Protein AF-A0A2B4RAU0-F1 (afdb_monomer_lite)

Radius of gyration: 20.5 Å; chains: 1; bounding box: 34×41×61 Å

Structure (mmCIF, N/CA/C/O backbone):
data_AF-A0A2B4RAU0-F1
#
_entry.id   AF-A0A2B4RAU0-F1
#
loop_
_atom_site.group_PDB
_atom_site.id
_atom_site.type_symbol
_atom_site.label_atom_id
_atom_site.label_alt_id
_atom_site.label_comp_id
_atom_site.label_asym_id
_atom_site.label_entity_id
_atom_site.label_seq_id
_atom_site.pdbx_PDB_ins_code
_atom_site.Cartn_x
_atom_site.Cartn_y
_atom_site.Cartn_z
_atom_site.occupancy
_atom_site.B_iso_or_equiv
_atom_site.auth_seq_id
_atom_site.auth_comp_id
_atom_site.auth_asym_id
_atom_site.auth_atom_id
_atom_site.pdbx_PDB_model_num
ATOM 1 N N . MET A 1 1 ? -4.697 -2.798 -22.013 1.00 51.44 1 MET A N 1
ATOM 2 C CA . MET A 1 1 ? -4.787 -1.839 -23.129 1.00 51.44 1 MET A CA 1
ATOM 3 C C . MET A 1 1 ? -5.223 -2.614 -24.360 1.00 51.44 1 MET A C 1
ATOM 5 O O . MET A 1 1 ? -4.586 -3.616 -24.669 1.00 51.44 1 MET A O 1
ATOM 9 N N . GLU A 1 2 ? -6.338 -2.226 -24.975 1.00 56.59 2 GLU A N 1
ATOM 10 C CA . GLU A 1 2 ? -6.916 -2.925 -26.132 1.00 56.59 2 GLU A CA 1
ATOM 11 C C . GLU A 1 2 ? -5.980 -2.864 -27.348 1.00 56.59 2 GLU A C 1
ATOM 13 O O . GLU A 1 2 ? -5.324 -1.848 -27.595 1.00 56.59 2 GLU A O 1
ATOM 18 N N . GLU A 1 3 ? -5.914 -3.953 -28.119 1.00 58.94 3 GLU A N 1
ATOM 19 C CA . GLU A 1 3 ? -5.015 -4.089 -29.279 1.00 58.94 3 GLU A CA 1
ATOM 20 C C . GLU A 1 3 ? -5.251 -2.988 -30.330 1.00 58.94 3 GLU A C 1
ATOM 22 O O . GLU A 1 3 ? -4.320 -2.553 -31.011 1.00 58.94 3 GLU A O 1
ATOM 27 N N . SER A 1 4 ? -6.493 -2.510 -30.438 1.00 61.88 4 SER A N 1
ATOM 28 C CA . SER A 1 4 ? -6.909 -1.439 -31.345 1.00 61.88 4 SER A CA 1
ATOM 29 C C . SER A 1 4 ? -6.266 -0.090 -31.015 1.00 61.88 4 SER A C 1
ATOM 31 O O . SER A 1 4 ? -5.804 0.591 -31.926 1.00 61.88 4 SER A O 1
ATOM 33 N N . ILE A 1 5 ? -6.157 0.259 -29.730 1.00 62.69 5 ILE A N 1
ATOM 34 C CA . ILE A 1 5 ? -5.614 1.549 -29.271 1.00 62.69 5 ILE A CA 1
ATOM 35 C C . ILE A 1 5 ? -4.107 1.622 -29.550 1.00 62.69 5 ILE A C 1
ATOM 37 O O . ILE A 1 5 ? -3.597 2.609 -30.076 1.00 62.69 5 ILE A O 1
ATOM 41 N N . VAL A 1 6 ? -3.391 0.529 -29.267 1.00 60.03 6 VAL A N 1
ATOM 42 C CA . VAL A 1 6 ? -1.944 0.424 -29.520 1.00 60.03 6 VAL A CA 1
ATOM 43 C C . VAL A 1 6 ? -1.640 0.496 -31.017 1.00 60.03 6 VAL A C 1
ATOM 45 O O . VAL A 1 6 ? -0.659 1.120 -31.422 1.00 60.03 6 VAL A O 1
ATOM 48 N N . LYS A 1 7 ? -2.487 -0.123 -31.849 1.00 64.25 7 LYS A N 1
ATOM 49 C CA . LYS A 1 7 ? -2.376 -0.069 -33.312 1.00 64.25 7 LYS A CA 1
ATOM 50 C C . LYS A 1 7 ? -2.545 1.346 -33.842 1.00 64.25 7 LYS A C 1
ATOM 52 O O . LYS A 1 7 ? -1.697 1.798 -34.605 1.00 64.25 7 LYS A O 1
ATOM 57 N N . GLU A 1 8 ? -3.607 2.032 -33.433 1.00 71.88 8 GLU A N 1
ATOM 58 C CA . GLU A 1 8 ? -3.917 3.381 -33.910 1.00 71.88 8 GLU A CA 1
ATOM 59 C C . GLU A 1 8 ? -2.793 4.369 -33.573 1.00 71.88 8 GLU A C 1
ATOM 61 O O . GLU A 1 8 ? -2.309 5.082 -34.453 1.00 71.88 8 GLU A O 1
ATOM 66 N N . TYR A 1 9 ? -2.288 4.329 -32.336 1.00 67.25 9 TYR A N 1
ATOM 67 C CA . TYR A 1 9 ? -1.197 5.196 -31.895 1.00 67.25 9 TYR A CA 1
ATOM 68 C C . TYR A 1 9 ? 0.125 4.920 -32.631 1.00 67.25 9 TYR A C 1
ATOM 70 O O . TYR A 1 9 ? 0.778 5.845 -33.115 1.00 67.25 9 TYR A O 1
ATOM 78 N N . LEU A 1 10 ? 0.534 3.651 -32.752 1.00 60.81 10 LEU A N 1
ATOM 79 C CA . LEU A 1 10 ? 1.821 3.300 -33.368 1.00 60.81 10 LEU A CA 1
ATOM 80 C C . LEU A 1 10 ? 1.835 3.539 -34.882 1.00 60.81 10 LEU A C 1
ATOM 82 O O . LEU A 1 10 ? 2.852 3.986 -35.416 1.00 60.81 10 LEU A O 1
ATOM 86 N N . ILE A 1 11 ? 0.712 3.294 -35.560 1.00 71.81 11 ILE A N 1
ATOM 87 C CA . ILE A 1 11 ? 0.559 3.615 -36.984 1.00 71.81 11 ILE A CA 1
ATOM 88 C C . ILE A 1 11 ? 0.561 5.139 -37.173 1.00 71.81 11 ILE A C 1
ATOM 90 O O . ILE A 1 11 ? 1.266 5.639 -38.050 1.00 71.81 11 ILE A O 1
ATOM 94 N N . GLY A 1 12 ? -0.140 5.887 -36.312 1.00 66.75 12 GLY A N 1
ATOM 95 C CA . GLY A 1 12 ? -0.122 7.355 -36.309 1.00 66.75 12 GLY A CA 1
ATOM 96 C C . GLY A 1 12 ? 1.267 7.957 -36.057 1.00 66.75 12 GLY A C 1
ATOM 97 O O . GLY A 1 12 ? 1.586 9.019 -36.587 1.00 66.75 12 GLY A O 1
ATOM 98 N N . ALA A 1 13 ? 2.124 7.252 -35.316 1.00 64.56 13 ALA A N 1
ATOM 99 C CA . ALA A 1 13 ? 3.517 7.617 -35.064 1.00 64.56 13 ALA A CA 1
ATOM 100 C C . ALA A 1 13 ? 4.509 7.137 -36.152 1.00 64.56 13 ALA A C 1
ATOM 102 O O . ALA A 1 13 ? 5.715 7.345 -36.009 1.00 64.56 13 ALA A O 1
ATOM 103 N N . GLY A 1 14 ? 4.028 6.513 -37.237 1.00 66.25 14 GLY A N 1
ATOM 104 C CA . GLY A 1 14 ? 4.834 6.150 -38.411 1.00 66.25 14 GLY A CA 1
ATOM 105 C C . GLY A 1 14 ? 5.531 4.785 -38.352 1.00 66.25 14 GLY A C 1
ATOM 106 O O . GLY A 1 14 ? 6.439 4.535 -39.146 1.00 66.25 14 GLY A O 1
ATOM 107 N N . TYR A 1 15 ? 5.135 3.897 -37.436 1.00 65.88 15 TYR A N 1
ATOM 108 C CA . TYR A 1 15 ? 5.680 2.539 -37.339 1.00 65.88 15 TYR A CA 1
ATOM 109 C C . TYR A 1 15 ? 4.911 1.551 -38.230 1.00 65.88 15 TYR A C 1
ATOM 111 O O . TYR A 1 15 ? 3.692 1.645 -38.369 1.00 65.88 15 TYR A O 1
ATOM 119 N N . ASP A 1 16 ? 5.615 0.577 -38.822 1.00 68.50 16 ASP A N 1
ATOM 120 C CA . ASP A 1 16 ? 4.981 -0.460 -39.647 1.00 68.50 16 ASP A CA 1
ATOM 121 C C . ASP A 1 16 ? 4.177 -1.479 -38.808 1.00 68.50 16 ASP A C 1
ATOM 123 O O . ASP A 1 16 ? 4.421 -1.685 -37.615 1.00 68.50 16 ASP A O 1
ATOM 127 N N . GLU A 1 17 ? 3.219 -2.168 -39.434 1.00 60.88 17 GLU A N 1
ATOM 128 C CA . GLU A 1 17 ? 2.379 -3.167 -38.753 1.00 60.88 17 GLU A CA 1
ATOM 129 C C . GLU A 1 17 ? 3.171 -4.348 -38.159 1.00 60.88 17 GLU A C 1
ATOM 131 O O . GLU A 1 17 ? 2.719 -4.986 -37.203 1.00 60.88 17 GLU A O 1
ATOM 136 N N . LYS A 1 18 ? 4.365 -4.659 -38.683 1.00 58.62 18 LYS A N 1
ATOM 137 C CA . LYS A 1 18 ? 5.217 -5.728 -38.138 1.00 58.62 18 LYS A CA 1
ATOM 138 C C . LYS A 1 18 ? 5.836 -5.311 -36.802 1.00 58.62 18 LYS A C 1
ATOM 140 O O . LYS A 1 18 ? 6.057 -6.180 -35.956 1.00 58.62 18 LYS A O 1
ATOM 145 N N . ALA A 1 19 ? 6.053 -4.016 -36.568 1.00 54.25 19 ALA A N 1
ATOM 146 C CA . ALA A 1 19 ? 6.488 -3.480 -35.283 1.00 54.25 19 ALA A CA 1
ATOM 147 C C . ALA A 1 19 ? 5.401 -3.636 -34.205 1.00 54.25 19 ALA A C 1
ATOM 149 O O . ALA A 1 19 ? 5.722 -3.999 -33.077 1.00 54.25 19 ALA A O 1
ATOM 150 N N . VAL A 1 20 ? 4.117 -3.484 -34.543 1.00 54.00 20 VAL A N 1
ATOM 151 C CA . VAL A 1 20 ? 2.989 -3.589 -33.591 1.00 54.00 20 VAL A CA 1
ATOM 152 C C . VAL A 1 20 ? 2.973 -4.933 -32.845 1.00 54.00 20 VAL A C 1
ATOM 154 O O . VAL A 1 20 ? 2.839 -4.966 -31.620 1.00 54.00 20 VAL A O 1
ATOM 157 N N . ARG A 1 21 ? 3.204 -6.052 -33.547 1.00 49.22 21 ARG A N 1
ATOM 158 C CA . ARG A 1 21 ? 3.275 -7.399 -32.937 1.00 49.22 21 ARG A CA 1
ATOM 159 C C . ARG A 1 21 ? 4.436 -7.580 -31.954 1.00 49.22 21 ARG A C 1
ATOM 161 O O . ARG A 1 21 ? 4.383 -8.483 -31.128 1.00 49.22 21 ARG A O 1
ATOM 168 N N . LYS A 1 22 ? 5.481 -6.750 -32.030 1.00 50.66 22 LYS A N 1
ATOM 169 C CA . LYS A 1 22 ? 6.605 -6.755 -31.078 1.00 50.66 22 LYS A CA 1
ATOM 170 C C . LYS A 1 22 ? 6.242 -6.063 -29.756 1.00 50.66 22 LYS A C 1
ATOM 172 O O . LYS A 1 22 ? 6.809 -6.413 -28.720 1.00 50.66 22 LYS A O 1
ATOM 177 N N . TYR A 1 23 ? 5.329 -5.089 -29.790 1.00 47.97 23 TYR A N 1
ATOM 178 C CA . TYR A 1 23 ? 4.941 -4.273 -28.631 1.00 47.97 23 TYR A CA 1
ATOM 179 C C . TYR A 1 23 ? 3.689 -4.790 -27.912 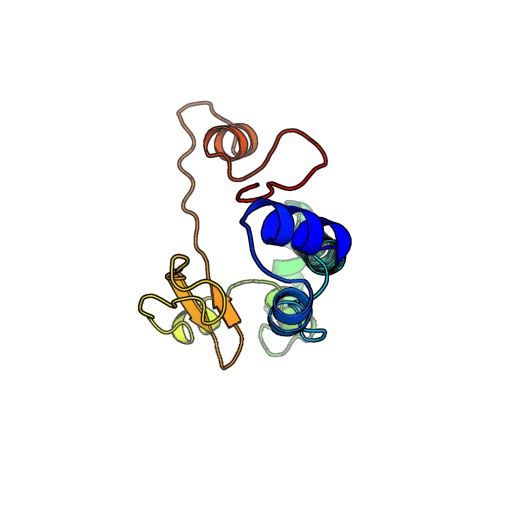1.00 47.97 23 TYR A C 1
ATOM 181 O O . TYR A 1 23 ? 3.528 -4.535 -26.719 1.00 47.97 23 TYR A O 1
ATOM 189 N N . TYR A 1 24 ? 2.853 -5.578 -28.591 1.00 49.78 24 TYR A N 1
ATOM 190 C CA . TYR A 1 24 ? 1.769 -6.331 -27.967 1.00 49.78 24 TYR A CA 1
ATOM 191 C C . TYR A 1 24 ? 2.303 -7.638 -27.356 1.00 49.78 24 TYR A C 1
ATOM 193 O O . TYR A 1 24 ? 2.787 -8.514 -28.072 1.00 49.78 24 TYR A O 1
ATOM 201 N N . LYS A 1 25 ? 2.232 -7.777 -26.025 1.00 52.91 25 LYS A N 1
ATOM 202 C CA . LYS A 1 25 ? 2.593 -9.009 -25.303 1.00 52.91 25 LYS A CA 1
ATOM 203 C C . LYS A 1 25 ? 1.370 -9.554 -24.554 1.00 52.91 25 LYS A C 1
ATOM 205 O O . LYS A 1 25 ? 0.809 -8.792 -23.773 1.00 52.91 25 LYS A O 1
ATOM 210 N N . PRO A 1 26 ? 0.997 -10.836 -24.739 1.00 47.50 26 PRO A N 1
ATOM 211 C CA . PRO A 1 26 ? -0.112 -11.476 -24.020 1.00 47.50 26 PRO A CA 1
ATOM 212 C C . PRO A 1 26 ? 0.082 -11.505 -22.500 1.00 47.50 26 PRO A C 1
ATOM 214 O O . PRO A 1 26 ? -0.887 -11.388 -21.761 1.00 47.50 26 PRO A O 1
ATOM 217 N N . ASP A 1 27 ? 1.337 -11.564 -22.039 1.00 54.31 27 ASP A N 1
ATOM 218 C CA . ASP A 1 27 ? 1.724 -11.505 -20.619 1.00 54.31 27 ASP A CA 1
ATOM 219 C C . ASP A 1 27 ? 1.704 -10.067 -20.065 1.00 54.31 27 ASP A C 1
ATOM 221 O O . ASP A 1 27 ? 2.520 -9.681 -19.224 1.00 54.31 27 ASP A O 1
ATOM 225 N N . HIS A 1 28 ? 0.818 -9.228 -20.603 1.00 54.47 28 HIS A N 1
ATOM 226 C CA . HIS A 1 28 ? 0.571 -7.893 -20.083 1.00 54.47 28 HIS A CA 1
ATOM 227 C C . HIS A 1 28 ? 0.133 -8.012 -18.612 1.00 54.47 28 HIS A C 1
ATOM 229 O O . HIS A 1 28 ? -0.505 -9.010 -18.258 1.00 54.47 28 HIS A O 1
ATOM 235 N N . PRO A 1 29 ? 0.438 -7.031 -17.736 1.00 62.94 29 PRO A N 1
ATOM 236 C CA . PRO A 1 29 ? -0.225 -6.974 -16.436 1.00 62.94 29 PRO A CA 1
ATOM 237 C C . PRO A 1 29 ? -1.731 -7.141 -16.645 1.00 62.94 29 PRO A C 1
ATOM 239 O O . PRO A 1 29 ? -2.255 -6.698 -17.675 1.00 62.94 29 PRO A O 1
ATOM 242 N N . ALA A 1 30 ? -2.379 -7.834 -15.701 1.00 59.06 30 ALA A N 1
ATOM 243 C CA . ALA A 1 30 ? -3.801 -8.158 -15.769 1.00 59.06 30 ALA A CA 1
ATOM 244 C C . ALA A 1 30 ? -4.607 -6.959 -16.307 1.00 59.06 30 ALA A C 1
ATOM 246 O O . ALA A 1 30 ? -4.248 -5.819 -15.991 1.00 59.06 30 ALA A O 1
ATOM 247 N N . PRO A 1 31 ? -5.650 -7.189 -17.127 1.00 72.12 31 PRO A N 1
ATOM 248 C CA . PRO A 1 31 ? -6.494 -6.122 -17.648 1.00 72.12 31 PRO A CA 1
ATOM 249 C C . PRO A 1 31 ? -6.815 -5.099 -16.563 1.00 72.12 31 PRO A C 1
ATOM 251 O O . PRO A 1 31 ? -7.018 -5.469 -15.406 1.00 72.12 31 PRO A O 1
ATOM 254 N N . LEU A 1 32 ? -6.855 -3.815 -16.927 1.00 61.34 32 LEU A N 1
ATOM 255 C CA . LEU A 1 32 ? -7.094 -2.753 -15.953 1.00 61.34 32 LEU A CA 1
ATOM 256 C C . LEU A 1 32 ? -8.368 -3.053 -15.147 1.00 61.34 32 LEU A C 1
ATOM 258 O O . LEU A 1 32 ? -8.316 -3.008 -13.929 1.00 61.34 32 LEU A O 1
ATOM 262 N N . SER A 1 33 ? -9.439 -3.522 -15.795 1.00 64.25 33 SER A N 1
ATOM 263 C CA . SER A 1 33 ? -10.668 -4.011 -15.149 1.00 64.25 33 SER A CA 1
ATOM 264 C C . SER A 1 33 ? -10.435 -5.035 -14.034 1.00 64.25 33 SER A C 1
ATOM 266 O O . SER A 1 33 ? -11.060 -4.955 -12.982 1.00 64.25 33 SER A O 1
ATOM 268 N N . ASP A 1 34 ? -9.519 -5.981 -14.231 1.00 68.69 34 ASP A N 1
ATOM 269 C CA . ASP A 1 34 ? -9.233 -7.039 -13.262 1.00 68.69 34 ASP A CA 1
ATOM 270 C C . ASP A 1 34 ? -8.412 -6.507 -12.087 1.00 68.69 34 ASP A C 1
ATOM 272 O O . ASP A 1 34 ? -8.592 -6.943 -10.949 1.00 68.69 34 ASP A O 1
ATOM 276 N N . ILE A 1 35 ? -7.495 -5.572 -12.348 1.00 68.62 35 ILE A N 1
ATOM 277 C CA . ILE A 1 35 ? -6.735 -4.878 -11.301 1.00 68.62 35 ILE A CA 1
ATOM 278 C C . ILE A 1 35 ? -7.688 -4.035 -10.454 1.00 68.62 35 ILE A C 1
ATOM 280 O O . ILE A 1 35 ? -7.613 -4.070 -9.227 1.00 68.62 35 ILE A O 1
ATOM 284 N N . LEU A 1 36 ? -8.606 -3.329 -11.109 1.00 69.81 36 LEU A N 1
ATOM 285 C CA . LEU A 1 36 ? -9.612 -2.488 -10.478 1.00 69.81 36 LEU A CA 1
ATOM 286 C C . LEU A 1 36 ? -10.573 -3.304 -9.620 1.00 69.81 36 LEU A C 1
ATOM 288 O O . LEU A 1 36 ? -10.685 -3.031 -8.431 1.00 69.81 36 LEU A O 1
ATOM 292 N N . GLY A 1 37 ? -11.155 -4.375 -10.164 1.00 71.38 37 GLY A N 1
ATOM 293 C CA . GLY A 1 37 ? -12.044 -5.250 -9.399 1.00 71.38 37 GLY A CA 1
ATOM 294 C C . GLY A 1 37 ? -11.342 -5.909 -8.204 1.00 71.38 37 GLY A C 1
ATOM 295 O O . GLY A 1 37 ? -11.933 -6.079 -7.136 1.00 71.38 37 GLY A O 1
ATOM 296 N N . LYS A 1 38 ? -10.045 -6.232 -8.330 1.00 74.75 38 LYS A N 1
ATOM 297 C CA . LYS A 1 38 ? -9.235 -6.699 -7.190 1.00 74.75 38 LYS A CA 1
ATOM 298 C C . LYS A 1 38 ? -9.027 -5.603 -6.147 1.00 74.75 38 LYS A C 1
ATOM 300 O O . LYS A 1 38 ? -9.133 -5.897 -4.959 1.00 74.75 38 LYS A O 1
ATOM 305 N N . ALA A 1 39 ? -8.730 -4.375 -6.568 1.00 74.81 39 ALA A N 1
ATOM 306 C CA . ALA A 1 39 ? -8.545 -3.242 -5.667 1.00 74.81 39 ALA A CA 1
ATOM 307 C C . ALA A 1 39 ? -9.840 -2.910 -4.912 1.00 74.81 39 ALA A C 1
ATOM 309 O O . ALA A 1 39 ? -9.809 -2.803 -3.690 1.00 74.81 39 ALA A O 1
ATOM 310 N N . GLU A 1 40 ? -10.977 -2.847 -5.606 1.00 79.81 40 GLU A N 1
ATOM 311 C CA . GLU A 1 40 ? -12.302 -2.625 -5.015 1.00 79.81 40 GLU A CA 1
ATOM 312 C C . GLU A 1 40 ? -12.645 -3.703 -3.980 1.00 79.81 40 GLU A C 1
ATOM 314 O O . GLU A 1 40 ? -12.985 -3.376 -2.845 1.00 79.81 40 GLU A O 1
ATOM 319 N N . SER A 1 41 ? -12.442 -4.987 -4.311 1.00 78.00 41 SER A N 1
ATOM 320 C CA . SER A 1 41 ? -12.678 -6.086 -3.362 1.00 78.00 41 SER A CA 1
ATOM 321 C C . SER A 1 41 ? -11.784 -6.005 -2.121 1.00 78.00 41 SER A C 1
ATOM 323 O O . SER A 1 41 ? -12.189 -6.423 -1.036 1.00 78.00 41 SER A O 1
ATOM 325 N N . ILE A 1 42 ? -10.553 -5.502 -2.256 1.00 79.12 42 ILE A N 1
ATOM 326 C CA . ILE A 1 42 ? -9.660 -5.286 -1.112 1.00 79.12 42 ILE A CA 1
ATOM 327 C C . ILE A 1 42 ? -10.152 -4.103 -0.279 1.00 79.12 42 ILE A C 1
ATOM 329 O O . ILE A 1 42 ? -10.228 -4.244 0.938 1.00 79.12 42 ILE A O 1
ATOM 333 N N . ILE A 1 43 ? -10.509 -2.979 -0.910 1.00 81.50 43 ILE A N 1
ATOM 334 C CA . ILE A 1 43 ? -11.013 -1.769 -0.240 1.00 81.50 43 ILE A CA 1
ATOM 335 C C . ILE A 1 43 ? -12.261 -2.094 0.584 1.00 81.50 43 ILE A C 1
ATOM 337 O O . ILE A 1 43 ? -12.321 -1.744 1.761 1.00 81.50 43 ILE A O 1
ATOM 341 N N . GLU A 1 44 ? -13.211 -2.824 0.003 1.00 81.38 44 GLU A N 1
ATOM 342 C CA . GLU A 1 44 ? -14.417 -3.272 0.701 1.00 81.38 44 GLU A CA 1
ATOM 343 C C . GLU A 1 44 ? -14.067 -4.122 1.932 1.00 81.38 44 GLU A C 1
ATOM 345 O O . GLU A 1 44 ? -14.570 -3.871 3.022 1.00 81.38 44 GLU A O 1
ATOM 350 N N . LYS A 1 45 ? -13.137 -5.077 1.792 1.00 77.44 45 LYS A N 1
ATOM 351 C CA . LYS A 1 45 ? -12.716 -5.957 2.896 1.00 77.44 45 LYS A CA 1
ATOM 352 C C . LYS A 1 45 ? -11.971 -5.236 4.015 1.00 77.44 45 LYS A C 1
ATOM 354 O O . LYS A 1 45 ? -12.003 -5.703 5.150 1.00 77.44 45 LYS A O 1
ATOM 359 N N . ILE A 1 46 ? -11.240 -4.163 3.712 1.00 86.62 46 ILE A N 1
ATOM 360 C CA . ILE A 1 46 ? -10.483 -3.416 4.728 1.00 86.62 46 ILE A CA 1
ATOM 361 C C . ILE A 1 46 ? -11.297 -2.293 5.370 1.00 86.62 46 ILE A C 1
ATOM 363 O O . ILE A 1 46 ? -10.905 -1.840 6.452 1.00 86.62 46 ILE A O 1
ATOM 367 N N . SER A 1 47 ? -12.380 -1.851 4.726 1.00 85.25 47 SER A N 1
ATOM 368 C CA . SER A 1 47 ? -13.290 -0.837 5.250 1.00 85.25 47 SER A CA 1
ATOM 369 C C . SER A 1 47 ? -14.017 -1.375 6.480 1.00 85.25 47 SER A C 1
ATOM 371 O O . SER A 1 47 ? -14.608 -2.452 6.445 1.00 85.25 47 SER A O 1
ATOM 373 N N . VAL A 1 48 ? -13.924 -0.651 7.590 1.00 89.06 48 VAL A N 1
ATOM 374 C CA . VAL A 1 48 ? -14.508 -1.036 8.878 1.00 89.06 48 VAL A CA 1
ATOM 375 C C . VAL A 1 48 ? -15.042 0.214 9.567 1.00 89.06 48 VAL A C 1
ATOM 377 O O . VAL A 1 48 ? -14.393 1.260 9.522 1.00 89.06 48 VAL A O 1
ATOM 380 N N . ASP A 1 49 ? -16.222 0.107 10.173 1.00 91.19 49 ASP A N 1
ATOM 381 C CA . ASP A 1 49 ? -16.795 1.142 11.037 1.00 91.19 49 ASP A CA 1
ATOM 382 C C . ASP A 1 49 ? -16.315 0.985 12.491 1.00 91.19 49 ASP A C 1
ATOM 384 O O . ASP A 1 49 ? -15.591 0.042 12.826 1.00 91.19 49 ASP A O 1
ATOM 388 N N . ASP A 1 50 ? -16.690 1.926 13.360 1.00 91.75 50 ASP A N 1
ATOM 389 C CA . ASP A 1 50 ? -16.230 1.962 14.753 1.00 91.75 50 ASP A CA 1
ATOM 390 C C . ASP A 1 50 ? -16.636 0.709 15.544 1.00 91.75 50 ASP A C 1
ATOM 392 O O . ASP A 1 50 ? -15.838 0.169 16.317 1.00 91.75 50 ASP A O 1
ATOM 396 N N . ASP A 1 51 ? -17.851 0.202 15.329 1.00 94.00 51 ASP A N 1
ATOM 397 C CA . ASP A 1 51 ? -18.336 -1.006 15.996 1.00 94.00 51 ASP A CA 1
ATOM 398 C C . ASP A 1 51 ? -17.528 -2.225 15.545 1.00 94.00 51 ASP A C 1
ATOM 400 O O . ASP A 1 51 ? -17.001 -2.976 16.373 1.00 94.00 51 ASP A O 1
ATOM 404 N N . ARG A 1 52 ? -17.315 -2.374 14.234 1.00 91.44 52 ARG A N 1
ATOM 405 C CA . ARG A 1 52 ? -16.521 -3.462 13.669 1.00 91.44 52 ARG A CA 1
ATOM 406 C C . ARG A 1 52 ? -15.055 -3.393 14.084 1.00 91.44 52 ARG A C 1
ATOM 408 O O . ARG A 1 52 ? -14.444 -4.436 14.316 1.00 91.44 52 ARG A O 1
ATOM 415 N N . ILE A 1 53 ? -14.478 -2.197 14.205 1.00 92.44 53 ILE A N 1
ATOM 416 C CA . ILE A 1 53 ? -13.118 -2.003 14.732 1.00 92.44 53 ILE A CA 1
ATOM 417 C C . ILE A 1 53 ? -13.019 -2.585 16.147 1.00 92.44 53 ILE A C 1
ATOM 419 O O . ILE A 1 53 ? -12.094 -3.350 16.438 1.00 92.44 53 ILE A O 1
ATOM 423 N N . ASN A 1 54 ? -13.990 -2.271 17.007 1.00 95.06 54 ASN A N 1
ATOM 424 C CA . ASN A 1 54 ? -14.028 -2.772 18.379 1.00 95.06 54 ASN A CA 1
ATOM 425 C C . ASN A 1 54 ? -14.243 -4.290 18.433 1.00 95.06 54 ASN A C 1
ATOM 427 O O . ASN A 1 54 ? -13.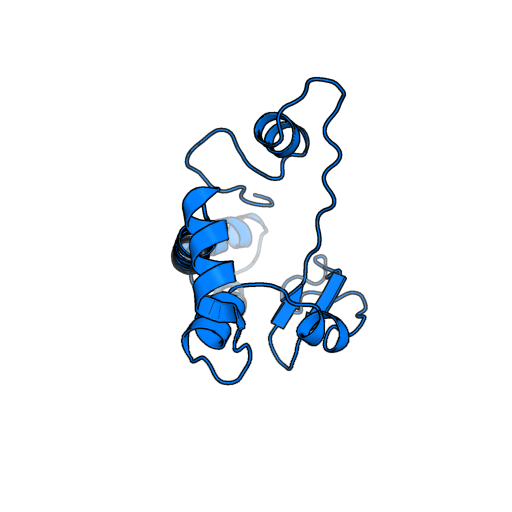616 -4.977 19.243 1.00 95.06 54 ASN A O 1
ATOM 431 N N . GLU A 1 55 ? -15.096 -4.842 17.571 1.00 95.44 55 GLU A N 1
ATOM 432 C CA . GLU A 1 55 ? -15.280 -6.292 17.451 1.00 95.44 55 GLU A CA 1
ATOM 433 C C . GLU A 1 55 ? -13.986 -7.001 17.046 1.00 95.44 55 GLU A C 1
ATOM 435 O O . GLU A 1 55 ? -13.604 -7.991 17.674 1.00 95.44 55 GLU A O 1
ATOM 440 N N . ILE A 1 56 ? -13.293 -6.488 16.023 1.00 93.81 56 ILE A N 1
ATOM 441 C CA . ILE A 1 56 ? -12.032 -7.055 15.535 1.00 93.81 56 ILE A CA 1
ATOM 442 C C . ILE A 1 56 ? -10.978 -7.027 16.639 1.00 93.81 56 ILE A C 1
ATOM 444 O O . ILE A 1 56 ? -10.311 -8.039 16.859 1.00 93.81 56 ILE A O 1
ATOM 448 N N . GLU A 1 57 ? -10.824 -5.914 17.359 1.00 96.25 57 GLU A N 1
ATOM 449 C CA . GLU A 1 57 ? -9.869 -5.830 18.469 1.00 96.25 57 GLU A CA 1
ATOM 450 C C . GLU A 1 57 ? -10.176 -6.889 19.529 1.00 96.25 57 GLU A C 1
ATOM 452 O O . GLU A 1 57 ? -9.313 -7.720 19.819 1.00 96.25 57 GLU A O 1
ATOM 457 N N . ASN A 1 58 ? -11.415 -6.924 20.032 1.00 97.00 58 ASN A N 1
ATOM 458 C CA . ASN A 1 58 ? -11.821 -7.851 21.086 1.00 97.00 58 ASN A CA 1
ATOM 459 C C . ASN A 1 58 ? -11.641 -9.314 20.658 1.00 97.00 58 ASN A C 1
ATOM 461 O O . ASN A 1 58 ? -11.086 -10.115 21.414 1.00 97.00 58 ASN A O 1
ATOM 465 N N . ALA A 1 59 ? -12.077 -9.660 19.443 1.00 96.06 59 ALA A N 1
ATOM 466 C CA . ALA A 1 59 ? -11.986 -11.017 18.920 1.00 96.06 59 ALA A CA 1
ATOM 467 C C . ALA A 1 59 ? -10.530 -11.451 18.716 1.00 96.06 59 ALA A C 1
ATOM 469 O O . ALA A 1 59 ? -10.197 -12.619 18.907 1.00 96.06 59 ALA A O 1
ATOM 470 N N . THR A 1 60 ? -9.633 -10.529 18.364 1.00 96.44 60 THR A N 1
ATOM 471 C CA . THR A 1 60 ? -8.254 -10.854 17.975 1.00 96.44 60 THR A CA 1
ATOM 472 C C . THR A 1 60 ? -7.202 -10.624 19.070 1.00 96.44 60 THR A C 1
ATOM 474 O O . THR A 1 60 ? -6.004 -10.725 18.794 1.00 96.44 60 THR A O 1
ATOM 477 N N . ARG A 1 61 ? -7.610 -10.420 20.336 1.00 96.50 61 ARG A N 1
ATOM 478 C CA . ARG A 1 61 ? -6.702 -10.224 21.493 1.00 96.50 61 ARG A CA 1
ATOM 479 C C . ARG A 1 61 ? -5.723 -11.367 21.756 1.00 96.50 61 ARG A C 1
ATOM 481 O O . ARG A 1 61 ? -4.642 -11.131 22.292 1.00 96.50 61 ARG A O 1
ATOM 488 N N . GLU A 1 62 ? -6.061 -12.592 21.358 1.00 95.69 62 GLU A N 1
ATOM 489 C CA . GLU A 1 62 ? -5.152 -13.749 21.450 1.00 95.69 62 GLU A CA 1
ATOM 490 C C . GLU A 1 62 ? -4.055 -13.752 20.367 1.00 95.69 62 GLU A C 1
ATOM 492 O O . GLU A 1 62 ? -3.184 -14.627 20.342 1.00 95.69 62 GLU A O 1
ATOM 497 N N . GLN A 1 63 ? -4.068 -12.745 19.491 1.00 94.75 63 GLN A N 1
ATOM 498 C CA . GLN A 1 63 ? -3.056 -12.478 18.480 1.00 94.75 63 GLN A CA 1
ATOM 499 C C . GLN A 1 63 ? -2.804 -13.686 17.573 1.00 94.75 63 GLN A C 1
ATOM 501 O O . GLN A 1 63 ? -3.739 -14.257 17.020 1.00 94.75 63 GLN A O 1
ATOM 506 N N . SER A 1 64 ? -1.545 -14.105 17.422 1.00 94.25 64 SER A N 1
ATOM 507 C CA . SER A 1 64 ? -1.124 -15.168 16.506 1.00 94.25 64 SER A CA 1
ATOM 508 C C . SER A 1 64 ? -1.761 -16.531 16.783 1.00 94.25 64 SER A C 1
ATOM 510 O O . SER A 1 64 ? -1.709 -17.402 15.912 1.00 94.25 64 SER A O 1
ATOM 512 N N . ARG A 1 65 ? -2.368 -16.719 17.961 1.00 95.62 65 ARG A N 1
ATOM 513 C CA . ARG A 1 65 ? -3.123 -17.925 18.322 1.00 95.62 65 ARG A CA 1
ATOM 514 C C . ARG A 1 65 ? -4.550 -17.931 17.763 1.00 95.62 65 ARG A C 1
ATOM 516 O O . ARG A 1 65 ? -5.185 -18.979 17.788 1.00 95.62 65 ARG A O 1
ATOM 523 N N . ASN A 1 66 ? -5.028 -16.809 17.226 1.00 94.56 66 ASN A N 1
ATOM 524 C CA . ASN A 1 66 ? -6.326 -16.681 16.575 1.00 94.56 66 ASN A CA 1
ATOM 525 C C . ASN A 1 66 ? -6.163 -16.631 15.041 1.00 94.56 66 ASN A C 1
ATOM 527 O O . ASN A 1 66 ? -5.440 -15.795 14.501 1.00 94.56 66 ASN A O 1
ATOM 531 N N . SER A 1 67 ? -6.871 -17.498 14.314 1.00 94.62 67 SER A N 1
ATOM 532 C CA . SER A 1 67 ? -6.903 -17.488 12.845 1.00 94.62 67 SER A CA 1
ATOM 533 C C . SER A 1 67 ? -7.504 -16.203 12.265 1.00 94.62 67 SER A C 1
ATOM 535 O O 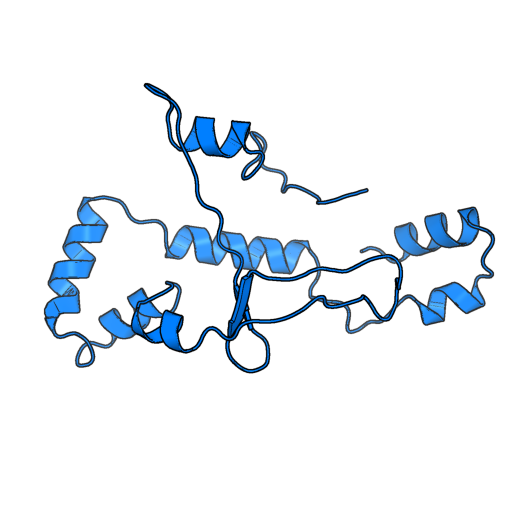. SER A 1 67 ? -7.021 -15.712 11.245 1.00 94.62 67 SER A O 1
ATOM 537 N N . GLN A 1 68 ? -8.497 -15.612 12.933 1.00 93.81 68 GLN A N 1
ATOM 538 C CA . GLN A 1 68 ? -9.083 -14.328 12.559 1.00 93.81 68 GLN A CA 1
ATOM 539 C C . GLN A 1 68 ? -8.057 -13.195 12.654 1.00 93.81 68 GLN A C 1
ATOM 541 O O . GLN A 1 68 ? -8.036 -12.335 11.782 1.00 93.81 68 GLN A O 1
ATOM 546 N N . TRP A 1 69 ? -7.142 -13.220 13.631 1.00 94.38 69 TRP A N 1
ATOM 547 C CA . TRP A 1 69 ? -6.059 -12.231 13.704 1.00 94.38 69 TRP A CA 1
ATOM 548 C C . TRP A 1 69 ? -5.183 -12.268 12.448 1.00 94.38 69 TRP A C 1
ATOM 550 O O . TRP A 1 69 ? -4.819 -11.220 11.922 1.00 94.38 69 TRP A O 1
ATOM 560 N N . HIS A 1 70 ? -4.884 -13.457 11.914 1.00 92.06 70 HIS A N 1
ATOM 561 C CA . HIS A 1 70 ? -4.155 -13.581 10.645 1.00 92.06 70 HIS A CA 1
ATOM 562 C C . HIS A 1 70 ? -4.987 -13.101 9.453 1.00 92.06 70 HIS A C 1
ATOM 564 O O . HIS A 1 70 ? -4.458 -12.389 8.602 1.00 92.06 70 HIS A O 1
ATOM 570 N N . ALA A 1 71 ? -6.277 -13.446 9.406 1.00 90.38 71 ALA A N 1
ATOM 571 C CA . ALA A 1 71 ? -7.179 -13.040 8.329 1.00 90.38 71 ALA A CA 1
ATOM 572 C C . ALA A 1 71 ? -7.352 -11.513 8.253 1.00 90.38 71 ALA A C 1
ATOM 574 O O . ALA A 1 71 ? -7.225 -10.940 7.175 1.00 90.38 71 ALA A O 1
ATOM 575 N N . GLU A 1 72 ? -7.558 -10.849 9.392 1.00 91.19 72 GLU A N 1
ATOM 576 C CA . GLU A 1 72 ? -7.723 -9.390 9.487 1.00 91.19 72 GLU A CA 1
ATOM 577 C C . GLU A 1 72 ? -6.424 -8.633 9.173 1.00 91.19 72 GLU A C 1
ATOM 579 O O . GLU A 1 72 ? -6.443 -7.505 8.677 1.00 91.19 72 GLU A O 1
ATOM 584 N N . ARG A 1 73 ? -5.266 -9.253 9.433 1.00 90.25 73 ARG A N 1
ATOM 585 C CA . ARG A 1 73 ? -3.949 -8.677 9.126 1.00 90.25 73 ARG A CA 1
ATOM 586 C C . ARG A 1 73 ? -3.518 -8.878 7.687 1.00 90.25 73 ARG A C 1
ATOM 588 O O . ARG A 1 73 ? -2.753 -8.062 7.191 1.00 90.25 73 ARG A O 1
ATOM 595 N N . PHE A 1 74 ? -3.958 -9.951 7.036 1.00 85.88 74 PHE A N 1
ATOM 596 C CA . PHE A 1 74 ? -3.532 -10.299 5.683 1.00 85.88 74 PHE A CA 1
ATOM 597 C C . PHE A 1 74 ? -3.715 -9.158 4.663 1.00 85.88 74 PHE A C 1
ATOM 599 O O . PHE A 1 74 ? -2.757 -8.873 3.945 1.00 85.88 74 PHE A O 1
ATOM 606 N N . PRO A 1 75 ? -4.864 -8.453 4.603 1.00 84.62 75 PRO A N 1
ATOM 607 C CA . PRO A 1 75 ? -5.044 -7.351 3.662 1.00 84.62 75 PRO A CA 1
ATOM 608 C C . PRO A 1 75 ? -4.501 -6.003 4.174 1.00 84.62 75 PRO A C 1
ATOM 610 O O . PRO A 1 75 ? -4.653 -4.995 3.489 1.00 84.62 75 PRO A O 1
ATOM 613 N N . ARG A 1 76 ? -3.899 -5.942 5.373 1.00 85.94 76 ARG A N 1
ATOM 614 C CA . ARG A 1 76 ? -3.459 -4.692 6.016 1.00 85.94 76 ARG A CA 1
ATOM 615 C C . ARG A 1 76 ? -1.939 -4.612 6.101 1.00 85.94 76 ARG A C 1
ATOM 617 O O . ARG A 1 76 ? -1.250 -5.584 6.407 1.00 85.94 76 ARG A O 1
ATOM 624 N N . ILE A 1 77 ? -1.400 -3.409 5.921 1.00 81.06 77 ILE A N 1
ATOM 625 C CA . ILE A 1 77 ? 0.010 -3.149 6.219 1.00 81.06 77 ILE A CA 1
ATOM 626 C C . ILE A 1 77 ? 0.175 -3.130 7.740 1.00 81.06 77 ILE A C 1
ATOM 628 O O . ILE A 1 77 ? -0.476 -2.360 8.441 1.00 81.06 77 ILE A O 1
ATOM 632 N N . THR A 1 78 ? 1.035 -4.005 8.260 1.00 85.38 78 THR A N 1
ATOM 633 C CA . THR A 1 78 ? 1.287 -4.148 9.701 1.00 85.38 78 THR A CA 1
ATOM 634 C C . THR A 1 78 ? 2.740 -3.828 10.030 1.00 85.38 78 THR A C 1
ATOM 636 O O . THR A 1 78 ? 3.615 -3.936 9.173 1.00 85.38 78 THR A O 1
ATOM 639 N N . ALA A 1 79 ? 3.027 -3.492 11.291 1.00 82.62 79 ALA A N 1
ATOM 640 C CA . ALA A 1 79 ? 4.381 -3.141 11.732 1.00 82.62 79 ALA A CA 1
ATOM 641 C C . ALA A 1 79 ? 5.436 -4.212 11.390 1.00 82.62 79 ALA A C 1
ATOM 643 O O . ALA A 1 79 ? 6.539 -3.887 10.969 1.00 82.62 79 ALA A O 1
ATOM 644 N N . SER A 1 80 ? 5.089 -5.499 11.495 1.00 79.69 80 SER A N 1
ATOM 645 C CA . SER A 1 80 ? 5.996 -6.591 11.118 1.00 79.69 80 SER A CA 1
ATOM 646 C C . SER A 1 80 ? 6.285 -6.642 9.616 1.00 79.69 80 SER A C 1
ATOM 648 O O . SER A 1 80 ? 7.366 -7.069 9.234 1.00 79.69 80 SER A O 1
ATOM 650 N N . LYS A 1 81 ? 5.341 -6.198 8.772 1.00 77.06 81 LYS A N 1
ATOM 651 C CA . LYS A 1 81 ? 5.512 -6.121 7.314 1.00 77.06 81 LYS A CA 1
ATOM 652 C C . LYS A 1 81 ? 6.291 -4.893 6.867 1.00 77.06 81 LYS A C 1
ATOM 654 O O . LYS A 1 81 ? 6.960 -4.952 5.846 1.00 77.06 81 LYS A O 1
ATOM 659 N N . TRP A 1 82 ? 6.276 -3.821 7.654 1.00 80.94 82 TRP A N 1
ATOM 660 C CA . TRP A 1 82 ? 7.080 -2.635 7.372 1.00 80.94 82 TRP A CA 1
ATOM 661 C C . TRP A 1 82 ? 8.586 -2.936 7.339 1.00 80.94 82 TRP A C 1
ATOM 663 O O . TRP A 1 82 ? 9.287 -2.463 6.454 1.00 80.94 82 TRP A O 1
ATOM 673 N N . ASN A 1 83 ? 9.079 -3.793 8.239 1.00 81.25 83 ASN A N 1
ATOM 674 C CA . ASN A 1 83 ? 10.494 -4.195 8.259 1.00 81.25 83 ASN A CA 1
ATOM 675 C C . ASN A 1 83 ? 10.919 -5.033 7.040 1.00 81.25 83 ASN A C 1
ATOM 677 O O . ASN A 1 83 ? 12.112 -5.204 6.803 1.00 81.25 83 ASN A O 1
ATOM 681 N N . GLU A 1 84 ? 9.963 -5.579 6.285 1.00 85.19 84 GLU A N 1
ATOM 682 C CA . GLU A 1 84 ? 10.232 -6.319 5.049 1.00 85.19 84 GLU A CA 1
ATOM 683 C C . GLU A 1 84 ? 10.361 -5.375 3.837 1.00 85.19 84 GLU A C 1
ATOM 685 O O . GLU A 1 84 ? 10.846 -5.807 2.792 1.00 85.19 84 GLU A O 1
ATOM 690 N N . VAL A 1 85 ? 9.977 -4.096 3.971 1.00 89.75 85 VAL A N 1
ATOM 691 C CA . VAL A 1 85 ? 10.050 -3.101 2.893 1.00 89.75 85 VAL A CA 1
ATOM 692 C C . VAL A 1 85 ? 11.508 -2.736 2.616 1.00 89.75 85 VAL A C 1
ATOM 694 O O . VAL A 1 85 ? 12.205 -2.204 3.480 1.00 89.75 85 VAL A O 1
ATOM 697 N N . GLN A 1 86 ? 11.969 -3.003 1.396 1.00 92.06 86 GLN A N 1
ATOM 698 C CA . GLN A 1 86 ? 13.312 -2.650 0.940 1.00 92.06 86 GLN A CA 1
ATOM 699 C C . GLN A 1 86 ? 13.293 -1.349 0.129 1.00 92.06 86 GLN A C 1
ATOM 701 O O . GLN A 1 86 ? 12.390 -1.166 -0.692 1.00 92.06 86 GLN A O 1
ATOM 706 N N . PRO A 1 87 ? 14.292 -0.463 0.293 1.00 91.69 87 PRO A N 1
ATOM 707 C CA . PRO A 1 87 ? 14.435 0.700 -0.573 1.00 91.69 87 PRO A CA 1
ATOM 708 C C . PRO A 1 87 ? 14.735 0.267 -2.013 1.00 91.69 87 PRO A C 1
ATOM 710 O O . PRO A 1 87 ? 15.366 -0.765 -2.253 1.00 91.69 87 PRO A O 1
ATOM 713 N N . CYS A 1 88 ? 14.338 1.089 -2.980 1.00 92.94 88 CYS A N 1
ATOM 714 C CA . CYS A 1 88 ? 14.628 0.855 -4.390 1.00 92.94 88 CYS A CA 1
ATOM 715 C C . CYS A 1 88 ? 14.977 2.138 -5.145 1.00 92.94 88 CYS A C 1
ATOM 717 O O . CYS A 1 88 ? 14.718 3.246 -4.684 1.00 92.94 88 CYS A O 1
ATOM 719 N N . GLY A 1 89 ? 15.611 1.961 -6.306 1.00 92.94 89 GLY A N 1
ATOM 720 C CA . GLY A 1 89 ? 15.910 3.044 -7.240 1.00 92.94 89 GLY A CA 1
ATOM 721 C C . GLY A 1 89 ? 14.871 3.163 -8.357 1.00 92.94 89 GLY A C 1
ATOM 722 O O . GLY A 1 89 ? 13.807 2.548 -8.323 1.00 92.94 89 GLY A O 1
ATOM 723 N N . LEU A 1 90 ? 15.220 3.927 -9.392 1.00 94.44 90 LEU A N 1
ATOM 724 C CA . LEU A 1 90 ? 14.383 4.114 -10.574 1.00 94.44 90 LEU A CA 1
ATOM 725 C C . LEU A 1 90 ? 14.298 2.831 -11.415 1.00 94.44 90 LEU A C 1
ATOM 727 O O . LEU A 1 90 ? 15.304 2.344 -11.934 1.00 94.44 90 LEU A O 1
ATOM 731 N N . PHE A 1 91 ? 13.082 2.343 -11.633 1.00 91.00 91 PHE A N 1
ATOM 732 C CA . PHE A 1 91 ? 12.780 1.318 -12.623 1.00 91.00 91 PHE A CA 1
ATOM 733 C C . PHE A 1 91 ? 12.424 1.984 -13.947 1.00 91.00 91 PHE A C 1
ATOM 735 O O . PHE A 1 91 ? 11.497 2.786 -14.007 1.00 91.00 91 PHE A O 1
ATOM 742 N N . VAL A 1 92 ? 13.135 1.632 -15.016 1.00 90.12 92 VAL A N 1
ATOM 743 C CA . VAL A 1 92 ? 12.858 2.115 -16.377 1.00 90.12 92 VAL A CA 1
ATOM 744 C C . VAL A 1 92 ? 12.118 1.035 -17.157 1.00 90.12 92 VAL A C 1
ATOM 746 O O . VAL A 1 92 ? 12.499 -0.140 -17.137 1.00 90.12 92 VAL A O 1
ATOM 749 N N . SER A 1 93 ? 11.063 1.423 -17.869 1.00 86.56 93 SER A N 1
ATOM 750 C CA . SER A 1 93 ? 10.305 0.496 -18.703 1.00 86.56 93 SER A CA 1
ATOM 751 C C . SER A 1 93 ? 11.158 -0.005 -19.870 1.00 86.56 93 SER A C 1
ATOM 753 O O . SER A 1 93 ? 11.655 0.765 -20.689 1.00 86.56 93 SER A O 1
ATOM 755 N N . LYS A 1 94 ? 11.289 -1.332 -19.992 1.00 80.44 94 LYS A N 1
ATOM 756 C CA . LYS A 1 94 ? 12.026 -1.963 -21.101 1.00 80.44 94 LYS A CA 1
ATOM 757 C C . LYS A 1 94 ? 11.355 -1.735 -22.460 1.00 80.44 94 LYS A C 1
ATOM 759 O O . LYS A 1 94 ? 12.036 -1.764 -23.480 1.00 80.44 94 LYS A O 1
ATOM 764 N N . SER A 1 95 ? 10.029 -1.577 -22.486 1.00 79.00 95 SER A N 1
ATOM 765 C CA . SER A 1 95 ? 9.252 -1.368 -23.717 1.00 79.00 95 SER A CA 1
ATOM 766 C C . SER A 1 95 ? 9.119 0.106 -24.091 1.00 79.00 95 SER A C 1
ATOM 768 O O . SER A 1 95 ? 9.051 0.412 -25.277 1.00 79.00 95 SER A O 1
ATOM 770 N N . HIS A 1 96 ? 9.137 1.001 -23.100 1.00 81.69 96 HIS A N 1
ATOM 771 C CA . HIS A 1 96 ? 9.014 2.447 -23.276 1.00 81.69 96 HIS A CA 1
ATOM 772 C C . HIS A 1 96 ? 10.120 3.144 -22.474 1.00 81.69 96 HIS A C 1
ATOM 774 O O . HIS A 1 96 ? 9.851 3.623 -21.376 1.00 81.69 96 HIS A O 1
ATOM 780 N N . PRO A 1 97 ? 11.370 3.202 -22.976 1.00 88.44 97 PRO A N 1
ATOM 781 C CA . PRO A 1 97 ? 12.518 3.673 -22.188 1.00 88.44 97 PRO A CA 1
ATOM 782 C C . PRO A 1 97 ? 12.429 5.119 -21.677 1.00 88.44 97 PRO A C 1
ATOM 784 O O . PRO A 1 97 ? 13.226 5.515 -20.834 1.00 88.44 97 PRO A O 1
ATOM 787 N N . PHE A 1 98 ? 11.473 5.906 -22.177 1.00 87.62 98 PHE A N 1
ATOM 788 C CA . PHE A 1 98 ? 11.158 7.248 -21.683 1.00 87.62 98 PHE A CA 1
ATOM 789 C C . PHE A 1 98 ? 10.264 7.252 -20.427 1.00 87.62 98 PHE A C 1
ATOM 791 O O . PHE A 1 98 ? 10.068 8.308 -19.833 1.00 87.62 98 PHE A O 1
ATOM 798 N N . LEU A 1 99 ? 9.724 6.099 -20.015 1.00 85.88 99 LEU A N 1
ATOM 799 C CA . LEU A 1 99 ? 8.940 5.927 -18.791 1.00 85.88 99 LEU A CA 1
ATOM 800 C C . LEU A 1 99 ? 9.785 5.286 -17.690 1.00 85.88 99 LEU A C 1
ATOM 802 O O . LEU A 1 99 ? 10.472 4.284 -17.913 1.00 85.88 99 LEU A O 1
ATOM 806 N N . GLY A 1 100 ? 9.649 5.802 -16.472 1.00 90.44 100 GLY A N 1
ATOM 807 C CA . GLY A 1 100 ? 10.196 5.177 -15.277 1.00 90.44 100 GLY A CA 1
ATOM 808 C C . GLY A 1 100 ? 9.414 5.542 -14.021 1.00 90.44 100 GLY A C 1
ATOM 809 O O . GLY A 1 100 ? 8.699 6.541 -13.996 1.00 90.44 100 GLY A O 1
ATOM 810 N N . ALA A 1 101 ? 9.545 4.713 -12.991 1.00 92.06 101 ALA A N 1
ATOM 811 C CA . ALA A 1 101 ? 8.926 4.911 -11.686 1.00 92.06 101 ALA A CA 1
ATOM 812 C C . ALA A 1 101 ? 9.881 4.459 -10.578 1.00 92.06 101 ALA A C 1
ATOM 814 O O . ALA A 1 101 ? 10.672 3.535 -10.765 1.00 92.06 101 ALA A O 1
ATOM 815 N N . SER A 1 102 ? 9.804 5.108 -9.422 1.00 94.00 102 SER A N 1
ATOM 816 C CA . SER A 1 102 ? 10.499 4.692 -8.207 1.00 94.00 102 SER A CA 1
ATOM 817 C C . SER A 1 102 ? 9.433 4.517 -7.133 1.00 94.00 102 SER A C 1
ATOM 819 O O . SER A 1 102 ? 8.991 5.533 -6.602 1.00 94.00 102 SER A O 1
ATOM 821 N N . PRO A 1 103 ? 8.966 3.285 -6.860 1.00 92.62 103 PRO A N 1
ATOM 822 C CA . PRO A 1 103 ? 8.042 3.074 -5.754 1.00 92.62 103 PRO A CA 1
ATOM 823 C C . PRO A 1 103 ? 8.725 3.424 -4.424 1.00 92.62 103 PRO A C 1
ATOM 825 O O . PRO A 1 103 ? 9.957 3.469 -4.347 1.00 92.62 103 PRO A O 1
ATOM 828 N N . ASP A 1 104 ? 7.936 3.648 -3.372 1.00 91.12 104 ASP A N 1
ATOM 829 C CA . ASP A 1 104 ? 8.472 3.963 -2.040 1.00 91.12 104 ASP A CA 1
ATOM 830 C C . ASP A 1 104 ? 9.215 2.771 -1.415 1.00 91.12 104 ASP A C 1
ATOM 832 O O . ASP A 1 104 ? 10.107 2.946 -0.583 1.00 91.12 104 ASP A O 1
ATOM 836 N N . GLY A 1 105 ? 8.888 1.548 -1.840 1.00 92.12 105 GLY A N 1
ATOM 837 C CA . GLY A 1 105 ? 9.672 0.367 -1.507 1.00 92.12 105 GLY A CA 1
ATOM 838 C C . GLY A 1 105 ? 9.182 -0.920 -2.162 1.00 92.12 105 GLY A C 1
ATOM 839 O O . GLY A 1 105 ? 8.105 -0.981 -2.759 1.00 92.12 105 GLY A O 1
ATOM 840 N N . LEU A 1 106 ? 9.988 -1.970 -2.029 1.00 91.12 106 LEU A N 1
ATOM 841 C CA . LEU A 1 106 ? 9.714 -3.322 -2.522 1.00 91.12 106 LEU A CA 1
ATOM 842 C C . LEU A 1 106 ? 9.369 -4.251 -1.360 1.00 91.12 106 LEU A C 1
ATOM 844 O O . LEU A 1 106 ? 9.941 -4.128 -0.280 1.00 91.12 106 LEU A O 1
ATOM 848 N N . VAL A 1 107 ? 8.467 -5.203 -1.587 1.00 88.88 107 VAL A N 1
ATOM 849 C CA . VAL A 1 107 ? 8.037 -6.191 -0.587 1.00 88.88 107 VAL A CA 1
ATOM 850 C C . VAL A 1 107 ? 8.061 -7.584 -1.208 1.00 88.88 107 VAL A C 1
ATOM 852 O O . VAL A 1 107 ? 7.277 -7.887 -2.109 1.00 88.88 107 VAL A O 1
ATOM 855 N N . GLY A 1 108 ? 8.941 -8.454 -0.705 1.00 83.75 108 GLY A N 1
ATOM 856 C CA . GLY A 1 108 ? 9.163 -9.779 -1.290 1.00 83.75 108 GLY A CA 1
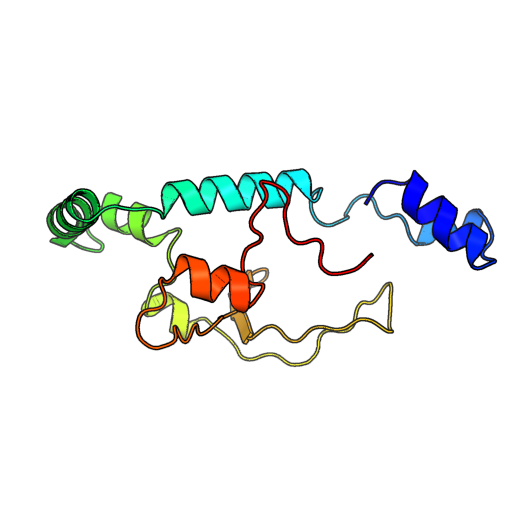ATOM 857 C C . GLY A 1 108 ? 9.614 -9.701 -2.754 1.00 83.75 108 GLY A C 1
ATOM 858 O O . GLY A 1 108 ? 10.236 -8.724 -3.165 1.00 83.75 108 GLY A O 1
ATOM 859 N N . ASP A 1 109 ? 9.285 -10.726 -3.544 1.00 81.38 109 ASP A N 1
ATOM 860 C CA . ASP A 1 109 ? 9.786 -10.836 -4.923 1.00 81.38 109 ASP A CA 1
ATOM 861 C C . ASP A 1 109 ? 8.975 -10.016 -5.941 1.00 81.38 109 ASP A C 1
ATOM 863 O O . ASP A 1 109 ? 9.522 -9.551 -6.937 1.00 81.38 109 ASP A O 1
ATOM 867 N N . ASN A 1 110 ? 7.673 -9.828 -5.695 1.00 80.44 110 ASN A N 1
ATOM 868 C CA . ASN A 1 110 ? 6.730 -9.266 -6.675 1.00 80.44 110 ASN A CA 1
ATOM 869 C C . ASN A 1 110 ? 5.851 -8.129 -6.119 1.00 80.44 110 ASN A C 1
ATOM 871 O O . ASN A 1 110 ? 4.938 -7.674 -6.808 1.00 80.44 110 ASN A O 1
ATOM 875 N N . GLY A 1 111 ? 6.063 -7.704 -4.871 1.00 82.31 111 GLY A N 1
ATOM 876 C CA . GLY A 1 111 ? 5.288 -6.642 -4.234 1.00 82.31 111 GLY A CA 1
ATOM 877 C C . GLY A 1 111 ? 6.017 -5.301 -4.247 1.00 82.31 111 GLY A C 1
ATOM 878 O O . GLY A 1 111 ? 7.243 -5.241 -4.166 1.00 82.31 111 GLY A O 1
ATOM 879 N N . PHE A 1 112 ? 5.254 -4.214 -4.292 1.00 88.62 112 PHE A N 1
ATOM 880 C CA . PHE A 1 112 ? 5.746 -2.859 -4.060 1.00 88.62 112 PHE A CA 1
ATOM 881 C C . PHE A 1 112 ? 4.752 -2.085 -3.193 1.00 88.62 112 PHE A C 1
ATOM 883 O O . PHE A 1 112 ? 3.576 -2.448 -3.109 1.00 88.62 112 PHE A O 1
ATOM 890 N N . ILE A 1 113 ? 5.235 -1.035 -2.537 1.00 86.88 113 ILE A N 1
ATOM 891 C CA . ILE A 1 113 ? 4.437 -0.134 -1.709 1.00 86.88 113 ILE A CA 1
ATOM 892 C C . ILE A 1 113 ? 4.548 1.296 -2.237 1.00 86.88 113 ILE A C 1
ATOM 894 O O . ILE A 1 113 ? 5.622 1.742 -2.634 1.00 86.88 113 ILE A O 1
ATOM 898 N N . GLU A 1 114 ? 3.416 1.992 -2.223 1.00 87.38 114 GLU A N 1
ATOM 899 C CA . GLU A 1 114 ? 3.283 3.423 -2.486 1.00 87.38 114 GLU A CA 1
ATOM 900 C C . GLU A 1 114 ? 2.539 4.028 -1.287 1.00 87.38 114 GLU A C 1
ATOM 902 O O . GLU A 1 114 ? 1.414 3.630 -0.972 1.00 87.38 114 GLU A O 1
ATOM 907 N N . VAL A 1 115 ? 3.168 4.963 -0.586 1.00 87.12 115 VAL A N 1
ATOM 908 C CA . VAL A 1 115 ? 2.677 5.579 0.642 1.00 87.12 115 VAL A CA 1
ATOM 909 C C . VAL A 1 115 ? 2.303 7.025 0.354 1.00 87.12 115 VAL A C 1
ATOM 911 O O . VAL A 1 115 ? 3.146 7.884 0.112 1.00 87.12 115 VAL A O 1
ATOM 914 N N . LYS A 1 116 ? 1.010 7.334 0.462 1.00 86.06 116 LYS A N 1
ATOM 915 C CA . LYS A 1 116 ? 0.517 8.708 0.331 1.00 86.06 116 LYS A CA 1
ATOM 916 C C . LYS A 1 116 ? 0.174 9.282 1.694 1.00 86.06 116 LYS A C 1
ATOM 918 O O . LYS A 1 116 ? -0.719 8.796 2.384 1.00 86.06 116 LYS A O 1
ATOM 923 N N . LYS A 1 117 ? 0.878 10.347 2.077 1.00 86.56 117 LYS A N 1
ATOM 924 C CA . LYS A 1 117 ? 0.563 11.115 3.282 1.00 86.56 117 LYS A CA 1
ATOM 925 C C . LYS A 1 117 ? -0.452 12.203 2.948 1.00 86.56 117 LYS A C 1
ATOM 927 O O . LYS A 1 117 ? -0.196 13.047 2.093 1.00 86.56 117 LYS A O 1
ATOM 932 N N . ILE A 1 118 ? -1.585 12.194 3.643 1.00 88.19 118 ILE A N 1
ATOM 933 C CA . ILE A 1 118 ? -2.676 13.147 3.427 1.00 88.19 118 ILE A CA 1
ATOM 934 C C . ILE A 1 118 ? -2.644 14.199 4.531 1.00 88.19 118 ILE A C 1
ATOM 936 O O . ILE A 1 118 ? -2.560 13.873 5.715 1.00 88.19 118 ILE A O 1
ATOM 940 N N . HIS A 1 119 ? -2.718 15.465 4.129 1.00 88.75 119 HIS A N 1
ATOM 941 C CA . HIS A 1 119 ? -2.819 16.612 5.023 1.00 88.75 119 HIS A CA 1
ATOM 942 C C . HIS A 1 119 ? -4.136 17.349 4.745 1.00 88.75 119 HIS A C 1
ATOM 944 O O . HIS A 1 119 ? -4.179 18.172 3.819 1.00 88.75 119 HIS A O 1
ATOM 950 N N . PRO A 1 120 ? -5.214 17.024 5.490 1.00 89.81 120 PRO A N 1
ATOM 951 C CA . PRO A 1 120 ? -6.444 17.805 5.461 1.00 89.81 120 PRO A CA 1
ATOM 952 C C . PRO A 1 120 ? -6.177 19.226 5.964 1.00 89.81 120 PRO A C 1
ATOM 954 O O . PRO A 1 120 ? -5.365 19.424 6.870 1.00 89.81 120 PRO A O 1
ATOM 957 N N . GLN A 1 121 ? -6.831 20.208 5.353 1.00 91.38 121 GLN A N 1
ATOM 958 C CA . GLN A 1 121 ? -6.847 21.585 5.840 1.00 91.38 121 GLN A CA 1
ATOM 959 C C . GLN A 1 121 ? -7.811 21.727 7.025 1.00 91.38 121 GLN A C 1
ATOM 961 O O . GLN A 1 121 ? -8.649 20.856 7.272 1.00 91.38 121 GLN A O 1
ATOM 966 N N . ASP A 1 122 ? -7.711 22.840 7.753 1.00 89.25 122 ASP A N 1
ATOM 967 C CA . ASP A 1 122 ? -8.620 23.125 8.862 1.00 89.25 122 ASP A CA 1
ATOM 968 C C . ASP A 1 122 ? -10.077 23.105 8.377 1.00 89.25 122 ASP A C 1
ATOM 970 O O . ASP A 1 122 ? -10.446 23.801 7.432 1.00 89.25 122 ASP A O 1
ATOM 974 N N . SER A 1 123 ? -10.916 22.322 9.058 1.00 88.25 123 SER A N 1
ATOM 975 C CA . SER A 1 123 ? -12.334 22.099 8.716 1.00 88.25 123 SER A CA 1
ATOM 976 C C . SER A 1 123 ? -12.595 21.337 7.403 1.00 88.25 123 SER A C 1
ATOM 978 O O . SER A 1 123 ? -13.744 21.249 6.974 1.00 88.25 123 SER A O 1
ATOM 980 N N . GLU A 1 124 ? -11.569 20.757 6.772 1.00 90.50 124 GLU A N 1
ATOM 981 C CA . GLU A 1 124 ? -11.707 19.894 5.593 1.00 90.50 124 GLU A CA 1
ATOM 982 C C . GLU A 1 124 ? -11.939 18.428 6.001 1.00 90.50 124 GLU A C 1
ATOM 984 O O . GLU A 1 124 ? -11.268 17.894 6.886 1.00 90.50 124 GLU A O 1
ATOM 989 N N . THR A 1 125 ? -12.870 17.743 5.331 1.00 89.38 125 THR A N 1
ATOM 990 C CA . THR A 1 125 ? -13.061 16.294 5.507 1.00 89.38 125 THR A CA 1
ATOM 991 C C . THR A 1 125 ? -11.963 15.498 4.797 1.00 89.38 125 THR A C 1
ATOM 993 O O . THR A 1 125 ? -11.375 15.960 3.819 1.00 89.38 125 THR A O 1
ATOM 996 N N . LEU A 1 126 ? -11.707 14.259 5.237 1.00 84.56 126 LEU A N 1
ATOM 997 C CA . LEU A 1 126 ? -10.744 13.373 4.567 1.00 84.56 126 LEU A CA 1
ATOM 998 C C . LEU A 1 126 ? -11.097 13.157 3.086 1.00 84.56 126 LEU A C 1
ATOM 1000 O O . LEU A 1 126 ? -10.212 13.184 2.238 1.00 84.56 126 LEU A O 1
ATOM 1004 N N . GLU A 1 127 ? -12.381 12.996 2.772 1.00 83.62 127 GLU A N 1
ATOM 1005 C CA . GLU A 1 127 ? -12.871 12.856 1.398 1.00 83.62 127 GLU A CA 1
ATOM 1006 C C . GLU A 1 127 ? -12.544 14.088 0.545 1.00 83.62 127 GLU A C 1
ATOM 1008 O O . GLU A 1 127 ? -11.959 13.962 -0.531 1.00 83.62 127 GLU A O 1
ATOM 1013 N N . THR A 1 128 ? -12.824 15.290 1.057 1.00 86.62 128 THR A N 1
ATOM 1014 C CA . THR A 1 128 ? -12.488 16.542 0.362 1.00 86.62 128 THR A CA 1
ATOM 1015 C C . THR A 1 128 ? -10.976 16.662 0.148 1.00 86.62 128 THR A C 1
ATOM 1017 O O . THR A 1 128 ? -10.536 17.001 -0.952 1.00 86.62 128 THR A O 1
ATOM 1020 N N . ALA A 1 129 ? -10.171 16.282 1.148 1.00 88.19 129 ALA A N 1
ATOM 1021 C CA . ALA A 1 129 ? -8.715 16.276 1.035 1.00 88.19 129 ALA A CA 1
ATOM 1022 C C . ALA A 1 129 ? -8.217 15.283 -0.031 1.00 88.19 129 ALA A C 1
ATOM 1024 O O . ALA A 1 129 ? -7.317 15.609 -0.806 1.00 88.19 129 ALA A O 1
ATOM 1025 N N . LEU A 1 130 ? -8.809 14.087 -0.104 1.00 86.81 130 LEU A N 1
ATOM 1026 C CA . LEU A 1 130 ? -8.490 13.065 -1.104 1.00 86.81 130 LEU A CA 1
ATOM 1027 C C . LEU A 1 130 ? -8.814 13.532 -2.529 1.00 86.81 130 LEU A C 1
ATOM 1029 O O . LEU A 1 130 ? -7.992 13.340 -3.428 1.00 86.81 130 LEU A O 1
ATOM 1033 N N . LEU A 1 131 ? -9.970 14.173 -2.726 1.00 85.31 131 LEU A N 1
ATOM 1034 C CA . LEU A 1 131 ? -10.376 14.754 -4.010 1.00 85.31 131 LEU A CA 1
ATOM 1035 C C . LEU A 1 131 ? -9.442 15.900 -4.421 1.00 85.31 131 LEU A C 1
ATOM 1037 O O . LEU A 1 131 ? -8.915 15.908 -5.532 1.00 85.31 131 LEU A O 1
ATOM 1041 N N . ARG A 1 132 ? -9.165 16.840 -3.508 1.00 89.00 132 ARG A N 1
ATOM 1042 C CA . ARG A 1 132 ? -8.268 17.984 -3.746 1.00 89.00 132 ARG A CA 1
ATOM 1043 C C . ARG A 1 132 ? -6.850 17.548 -4.111 1.00 89.00 132 ARG A C 1
ATOM 1045 O O . ARG A 1 132 ? -6.204 18.178 -4.945 1.00 89.00 132 ARG A O 1
ATOM 1052 N N . LEU A 1 133 ? -6.350 16.491 -3.472 1.00 85.12 133 LEU A N 1
ATOM 1053 C CA . LEU A 1 133 ? -5.028 15.925 -3.747 1.00 85.12 133 LEU A CA 1
ATOM 1054 C C . LEU A 1 133 ? -5.017 14.992 -4.970 1.00 85.12 133 LEU A C 1
ATOM 1056 O O . LEU A 1 133 ? -3.975 14.413 -5.267 1.00 85.12 133 LEU A O 1
ATOM 1060 N N . ASN A 1 134 ? -6.143 14.853 -5.684 1.00 83.06 134 ASN A N 1
ATOM 1061 C CA . ASN A 1 134 ? -6.324 13.946 -6.823 1.00 83.06 134 ASN A CA 1
ATOM 1062 C C . ASN A 1 134 ? -5.956 12.486 -6.504 1.00 83.06 134 ASN A C 1
ATOM 1064 O O . ASN A 1 134 ? -5.509 11.737 -7.375 1.00 83.06 134 ASN A O 1
ATOM 1068 N N . ILE A 1 135 ? -6.136 12.082 -5.245 1.00 81.56 135 ILE A N 1
ATOM 1069 C CA . ILE A 1 135 ? -5.957 10.695 -4.805 1.00 81.56 135 ILE A CA 1
ATOM 1070 C C . ILE A 1 135 ? -7.199 9.879 -5.185 1.00 81.56 135 ILE A C 1
ATOM 1072 O O . ILE A 1 135 ? -7.072 8.729 -5.595 1.00 81.56 135 ILE A O 1
ATOM 1076 N N . VAL A 1 136 ? -8.384 10.494 -5.105 1.00 75.56 136 VAL A N 1
ATOM 1077 C CA . VAL A 1 136 ? -9.676 9.924 -5.522 1.00 75.56 136 VAL A CA 1
ATOM 1078 C C . VAL A 1 136 ? -10.359 10.903 -6.490 1.00 75.56 136 VAL A C 1
ATOM 1080 O O . VAL A 1 136 ? -10.073 12.099 -6.454 1.00 75.56 136 VAL A O 1
ATOM 1083 N N . LYS A 1 137 ? -11.237 10.417 -7.377 1.00 70.62 137 LYS A N 1
ATOM 1084 C CA . LYS A 1 137 ? -12.080 11.247 -8.258 1.00 70.62 137 LYS A CA 1
ATOM 1085 C C . LYS A 1 137 ? -13.540 11.189 -7.805 1.00 70.62 137 LYS A C 1
ATOM 1087 O O . LYS A 1 137 ? -13.988 10.162 -7.320 1.00 70.62 137 LYS A O 1
ATOM 1092 N N . ALA A 1 138 ? -14.287 12.273 -8.022 1.00 64.06 138 ALA A N 1
ATOM 1093 C CA . ALA A 1 138 ? -15.699 12.414 -7.633 1.00 64.06 138 ALA A CA 1
ATOM 1094 C C . ALA A 1 138 ? -16.690 11.616 -8.515 1.00 64.06 138 ALA A C 1
ATOM 1096 O O . ALA A 1 138 ? -17.887 11.879 -8.510 1.00 64.06 138 ALA A O 1
ATOM 1097 N N . THR A 1 139 ? -16.192 10.676 -9.313 1.00 53.62 139 THR A N 1
ATOM 1098 C CA . THR A 1 139 ? -16.960 9.870 -10.270 1.00 53.62 139 THR A CA 1
ATOM 1099 C C . THR A 1 139 ? -16.552 8.413 -10.104 1.00 53.62 139 THR A C 1
ATOM 11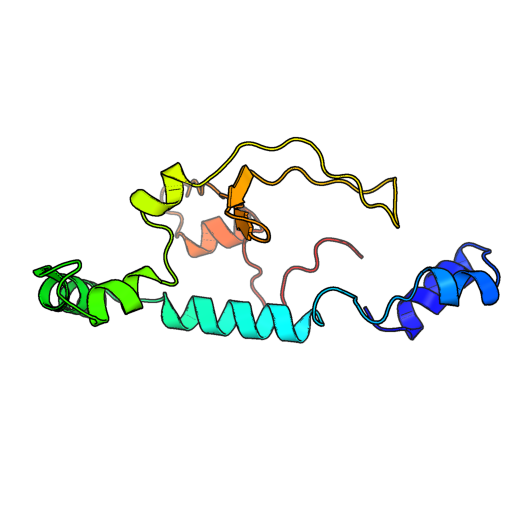01 O O . THR A 1 139 ? -15.361 8.177 -9.899 1.00 53.62 139 THR A O 1
ATOM 1104 N N . ASP A 1 140 ? -17.475 7.469 -10.317 1.00 51.69 140 ASP A N 1
ATOM 1105 C CA . ASP A 1 140 ? -17.276 5.999 -10.329 1.00 51.69 140 ASP A CA 1
ATOM 1106 C C . ASP A 1 140 ? -16.250 5.482 -11.372 1.00 51.69 140 ASP A C 1
ATOM 1108 O O . ASP A 1 140 ? -16.210 4.306 -11.718 1.00 51.69 140 ASP A O 1
ATOM 1112 N N . SER A 1 141 ? -15.416 6.359 -11.924 1.00 46.72 141 SER A N 1
ATOM 1113 C CA . SER A 1 141 ? -14.400 6.071 -12.927 1.00 46.72 141 SER A CA 1
ATOM 1114 C C . SER A 1 141 ? -13.010 6.357 -12.366 1.00 46.72 141 SER A C 1
ATOM 1116 O O . SER A 1 141 ? -12.706 7.474 -11.932 1.00 46.72 141 SER A O 1
ATOM 1118 N N . ILE A 1 142 ? -12.159 5.329 -12.390 1.00 46.09 142 ILE A N 1
ATOM 1119 C CA . ILE A 1 142 ? -10.800 5.378 -11.853 1.00 46.09 142 ILE A CA 1
ATOM 1120 C C . ILE A 1 142 ? -9.945 6.431 -12.557 1.00 46.09 142 ILE A C 1
ATOM 1122 O O . ILE A 1 142 ? -10.117 6.756 -13.732 1.00 46.09 142 ILE A O 1
ATOM 1126 N N . ASN A 1 143 ? -8.998 6.984 -11.801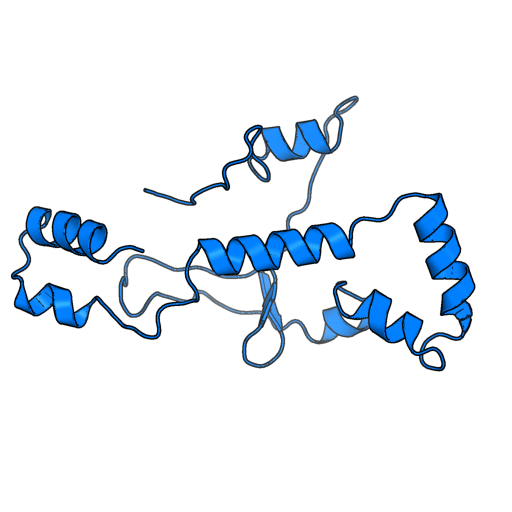 1.00 44.47 143 ASN A N 1
ATOM 1127 C CA . ASN A 1 143 ? -7.962 7.848 -12.325 1.00 44.47 143 ASN A CA 1
ATOM 1128 C C . ASN A 1 143 ? -7.060 7.073 -13.303 1.00 44.47 143 ASN A C 1
ATOM 1130 O O . ASN A 1 143 ? -6.133 6.380 -12.888 1.00 44.47 143 ASN A O 1
ATOM 1134 N N . GLU A 1 144 ? -7.333 7.183 -14.603 1.00 44.88 144 GLU A N 1
ATOM 1135 C CA . GLU A 1 144 ? -6.353 6.846 -15.633 1.00 44.88 144 GLU A CA 1
ATOM 1136 C C . GLU A 1 144 ? -5.181 7.825 -15.503 1.00 44.88 144 GLU A C 1
ATOM 1138 O O . GLU A 1 144 ? -5.269 8.998 -15.874 1.00 44.88 144 GLU A O 1
ATOM 1143 N N . ASN A 1 145 ? -4.089 7.362 -14.895 1.00 38.00 145 ASN A N 1
ATOM 1144 C CA . ASN A 1 145 ? -2.828 8.082 -14.952 1.00 38.00 145 ASN A CA 1
ATOM 1145 C C . ASN A 1 145 ? -2.329 8.020 -16.403 1.00 38.00 145 ASN A C 1
ATOM 1147 O O . ASN A 1 145 ? -1.762 7.010 -16.809 1.00 38.00 145 ASN A O 1
ATOM 1151 N N . HIS A 1 146 ? -2.526 9.138 -17.107 1.00 31.98 146 HIS A N 1
ATOM 1152 C CA . HIS A 1 146 ? -2.142 9.461 -18.486 1.00 31.98 146 HIS A CA 1
ATOM 1153 C C . HIS A 1 146 ? -3.004 8.883 -19.633 1.00 31.98 146 HIS A C 1
ATOM 1155 O O . HIS A 1 146 ? -3.288 7.687 -19.626 1.00 31.98 146 HIS A O 1
ATOM 1161 N N . PRO A 1 147 ? -3.370 9.721 -20.633 1.00 35.53 147 PRO A N 1
ATOM 1162 C CA . PRO A 1 147 ? -3.767 9.264 -21.967 1.00 35.53 147 PRO A CA 1
ATOM 1163 C C . PRO A 1 147 ? -2.582 8.703 -22.768 1.00 35.53 147 PRO A C 1
ATOM 1165 O O . PRO A 1 147 ? -1.423 9.097 -22.479 1.00 35.53 147 PRO A O 1
#

Secondary structure (DSSP, 8-state):
--HHHHHHHHHHTT--HHHHHHH--TT-SS-HHHHHHHHHHHHHHH---HHHHHHHHHHTTTGGG-HHHHHHHTTS--HHHHTTPBP--PEEPSS-TT-EE--SEEETTTEEE------PPTT--HHHHHHHTTSS-SSSS---S--

Sequence (147 aa):
MEESIVKEYLIGAGYDEKAVRKYYKPDHPAPLSDILGKAESIIEKISVDDDRINEIENATREQSRNSQWHAERFPRITASKWNEVQPCGLFVSKSHPFLGASPDGLVGDNGFIEVKKIHPQDSETLETALLRLNIVKATDSINENHP

InterPro domains:
  IPR011335 Restriction endonuclease type II-like [SSF52980] (53-116)
  IPR011604 PD-(D/E)XK endonuclease-like domain superfamily [G3DSA:3.90.320.10] (81-146)
  IPR051703 NF-kappa-B Signaling Regulator [PTHR46609] (83-116)

pLDDT: mean 78.09, std 15.83, range [31.98, 97.0]

Foldseek 3Di:
DDLVVLVVVCVVVPDDPVVSVVLDDPPPPDPPVVVVVVVVVLCVLLDDDPVRVVVLCVQCVVPPVDPSNVVNCVSDDDPVQVVQWAADDWDADPSHRVDIDGARTAHPDPDTDHDDDFDADVVGDPVNRCCVVVVDPPDPDDDPPDD

Organism: Stylophora pistillata (NCBI:txid50429)